Protein 1S05 (pdb70)

Sequence (129 aa):
QQDLVDKTQKLMKDNGRNMMVLGAIAKGEKPYDQAAVDAALKQFDETAKDLPKLFPDSVKGLKPFDSKYSSSPKIWAERAKFDTEIADFAKAVDGAKGKIKDVDTLKAAMQPIGKACGNCHENFRDKEG

Organism: Rhodopseudomonas palustris (strain ATCC BAA-98 / CGA009) (NCBI:txid258594)

Radius of gyration: 15.33 Å; Cα contacts (8 Å, |Δi|>4): 124; chains: 1; bounding box: 41×34×29 Å

Foldseek 3Di:
DVPLLVVLVCLLVVLVVLCVLVVCVLVPHDQHDLVSNLVSLLSLQVSLVPNLPSPDPLDEDPHSDPPPDFWHNCCVVCVVVLNVLSVVLNVLSVVCSVQPDHSVSSVVSCPNNVCSVVVVCVVTGDDDD

InterPro domains:
  IPR002321 Cytochrome c, class II [PF01322] (23-145)
  IPR002321 Cytochrome c, class II [PS51009] (23-146)
  IPR010980 Cytochrome c/b562 [SSF47175] (22-147)
  IPR012127 Cytochrome c prime [PIRSF000027] (10-147)

Nearest PDB structures (foldseek):
  1s05-assembly1_A  TM=1.008E+00  e=6.241E-20  Rhodopseudomonas palustris
  1a7v-assembly2_B  TM=9.277E-01  e=1.301E-07  Rhodopseudomonas palustris
  1mqv-assembly1_A  TM=9.235E-01  e=3.544E-07  Rhodopseudomonas palustris
  1mqv-assembly2_B  TM=9.059E-01  e=1.130E-06  Rhodopseudomonas palustris
  1cgn-assembly1_A  TM=7.832E-01  e=1.170E-04  Achromobacter xylosoxidans

CATH classification: 1.20.120.10

Solvent-accessible surface area: 7766 Å² total; per-residue (Å²): 177,163,111,14,34,88,55,17,76,102,28,78,139,34,22,43,142,20,63,127,23,2,9,26,6,24,179,59,110,80,135,32,73,70,76,37,0,60,62,10,2,87,38,7,25,100,10,2,120,51,12,38,120,23,32,48,90,64,8,25,10,150,138,8,109,73,90,173,60,53,23,28,79,83,2,52,82,50,78,74,71,8,58,99,34,12,38,88,18,3,141,14,0,68,27,2,48,61,130,5,132,68,44,123,17,0,121,62,9,42,111,56,5,25,120,12,46,35,25,18,44,139,30,10,92,97,153,163,117

Structure (mmCIF, N/CA/C/O backbone):
data_1S05
#
_entry.id   1S05
#
loop_
_entity.id
_entity.type
_entity.pdbx_description
1 polymer 'Cytochrome c-556'
2 non-polymer 'HEME C'
#
loop_
_atom_site.group_PDB
_atom_site.id
_atom_site.type_symbol
_atom_site.label_atom_id
_atom_site.label_alt_id
_atom_site.label_comp_id
_atom_site.label_asym_id
_atom_site.label_entity_id
_atom_site.label_seq_id
_atom_site.pdbx_PDB_ins_code
_atom_site.Cartn_x
_atom_site.Cartn_y
_atom_site.Cartn_z
_atom_site.occupancy
_atom_site.B_iso_or_equiv
_atom_site.auth_seq_id
_atom_site.auth_comp_id
_atom_site.auth_asym_id
_atom_site.auth_atom_id
_atom_site.pdbx_PDB_model_num
ATOM 1 N N . GLN A 1 1 ? -20.866 -0.389 -3.282 1.00 0.00 1 GLN A N 1
ATOM 2 C CA . GLN A 1 1 ? -20.939 -1.824 -3.071 1.00 0.00 1 GLN A CA 1
ATOM 3 C C . GLN A 1 1 ? -20.613 -2.568 -4.368 1.00 0.00 1 GLN A C 1
ATOM 4 O O . GLN A 1 1 ? -19.797 -3.488 -4.372 1.00 0.00 1 GLN A O 1
ATOM 16 N N . GLN A 1 2 ? -21.269 -2.141 -5.438 1.00 0.00 2 GLN A N 1
ATOM 17 C CA . GLN A 1 2 ? -21.059 -2.756 -6.738 1.00 0.00 2 GLN A CA 1
ATOM 18 C C . GLN A 1 2 ? -19.565 -2.960 -6.994 1.00 0.00 2 GLN A C 1
ATOM 19 O O . GLN A 1 2 ? -19.115 -4.086 -7.201 1.00 0.00 2 GLN A O 1
ATOM 31 N N . ASP A 1 3 ? -18.836 -1.852 -6.971 1.00 0.00 3 ASP A N 1
ATOM 32 C CA . ASP A 1 3 ? -17.402 -1.896 -7.198 1.00 0.00 3 ASP A CA 1
ATOM 33 C C . ASP A 1 3 ? -16.678 -1.341 -5.969 1.00 0.00 3 ASP A C 1
ATOM 34 O O . ASP A 1 3 ? -16.401 -0.145 -5.895 1.00 0.00 3 ASP A O 1
ATOM 42 N N . LEU A 1 4 ? -16.393 -2.237 -5.036 1.00 0.00 4 LEU A N 1
ATOM 43 C CA . LEU A 1 4 ? -15.708 -1.852 -3.814 1.00 0.00 4 LEU A CA 1
ATOM 44 C C . LEU A 1 4 ? -14.442 -2.697 -3.657 1.00 0.00 4 LEU A C 1
ATOM 45 O O . LEU A 1 4 ? -13.357 -2.161 -3.434 1.00 0.00 4 LEU A O 1
ATOM 60 N N . VAL A 1 5 ? -14.622 -4.004 -3.780 1.00 0.00 5 VAL A N 1
ATOM 61 C CA . VAL A 1 5 ? -13.507 -4.928 -3.655 1.00 0.00 5 VAL A CA 1
ATOM 62 C C . VAL A 1 5 ? -12.364 -4.468 -4.563 1.00 0.00 5 VAL A C 1
ATOM 63 O O . VAL A 1 5 ? -11.193 -4.655 -4.236 1.00 0.00 5 VAL A O 1
ATOM 76 N N . ASP A 1 6 ? -12.744 -3.874 -5.685 1.00 0.00 6 ASP A N 1
ATOM 77 C CA . ASP A 1 6 ? -11.767 -3.386 -6.642 1.00 0.00 6 ASP A CA 1
ATOM 78 C C . ASP A 1 6 ? -11.253 -2.019 -6.187 1.00 0.00 6 ASP A C 1
ATOM 79 O O . ASP A 1 6 ? -10.045 -1.797 -6.116 1.00 0.00 6 ASP A O 1
ATOM 87 N N . LYS A 1 7 ? -12.196 -1.136 -5.891 1.00 0.00 7 LYS A N 1
ATOM 88 C CA . LYS A 1 7 ? -11.854 0.204 -5.444 1.00 0.00 7 LYS A CA 1
ATOM 89 C C . LYS A 1 7 ? -10.738 0.120 -4.403 1.00 0.00 7 LYS A C 1
ATOM 90 O O . LYS A 1 7 ? -9.843 0.964 -4.377 1.00 0.00 7 LYS A O 1
ATOM 105 N N . THR A 1 8 ? -10.825 -0.905 -3.568 1.00 0.00 8 THR A N 1
ATOM 106 C CA . THR A 1 8 ? -9.833 -1.110 -2.527 1.00 0.00 8 THR A CA 1
ATOM 107 C C . THR A 1 8 ? -8.570 -1.743 -3.111 1.00 0.00 8 THR A C 1
ATOM 108 O O . THR A 1 8 ? -7.458 -1.312 -2.809 1.00 0.00 8 THR A O 1
ATOM 119 N N . GLN A 1 9 ? -8.782 -2.757 -3.937 1.00 0.00 9 GLN A N 1
ATOM 120 C CA . GLN A 1 9 ? -7.673 -3.456 -4.566 1.00 0.00 9 GLN A CA 1
ATOM 121 C C . GLN A 1 9 ? -6.760 -2.461 -5.286 1.00 0.00 9 GLN A C 1
ATOM 122 O O . GLN A 1 9 ? -5.541 -2.507 -5.128 1.00 0.00 9 GLN A O 1
ATOM 134 N N . LYS A 1 10 ? -7.384 -1.586 -6.060 1.00 0.00 10 LYS A N 1
ATOM 135 C CA . LYS A 1 10 ? -6.643 -0.581 -6.804 1.00 0.00 10 LYS A CA 1
ATOM 136 C C . LYS A 1 10 ? -5.960 0.373 -5.822 1.00 0.00 10 LYS A C 1
ATOM 137 O O . LYS A 1 10 ? -4.816 0.770 -6.032 1.00 0.00 10 LYS A O 1
ATOM 152 N N . LEU A 1 11 ? -6.692 0.713 -4.772 1.00 0.00 11 LEU A N 1
ATOM 153 C CA . LEU A 1 11 ? -6.172 1.614 -3.757 1.00 0.00 11 LEU A CA 1
ATOM 154 C C . LEU A 1 11 ? -4.889 1.024 -3.167 1.00 0.00 11 LEU A C 1
ATOM 155 O O . LEU A 1 11 ? -3.878 1.717 -3.054 1.00 0.00 11 LEU A O 1
ATOM 170 N N . MET A 1 12 ? -4.971 -0.247 -2.807 1.00 0.00 12 MET A N 1
ATOM 171 C CA . MET A 1 12 ? -3.830 -0.939 -2.233 1.00 0.00 12 MET A CA 1
ATOM 172 C C . MET A 1 12 ? -2.803 -1.292 -3.311 1.00 0.00 12 MET A C 1
ATOM 173 O O . MET A 1 12 ? -1.603 -1.318 -3.045 1.00 0.00 12 MET A O 1
ATOM 185 N N . LYS A 1 13 ? -3.313 -1.557 -4.504 1.00 0.00 13 LYS A N 1
ATOM 186 C CA . LYS A 1 13 ? -2.456 -1.908 -5.624 1.00 0.00 13 LYS A CA 1
ATOM 187 C C . LYS A 1 13 ? -1.678 -0.670 -6.072 1.00 0.00 13 LYS A C 1
ATOM 188 O O . LYS A 1 13 ? -0.593 -0.787 -6.643 1.00 0.00 13 LYS A O 1
ATOM 203 N N . ASP A 1 14 ? -2.260 0.488 -5.798 1.00 0.00 14 ASP A N 1
ATOM 204 C CA . ASP A 1 14 ? -1.634 1.747 -6.167 1.00 0.00 14 ASP A CA 1
ATOM 205 C C . ASP A 1 14 ? -0.353 1.932 -5.352 1.00 0.00 14 ASP A C 1
ATOM 206 O O . ASP A 1 14 ? 0.597 2.559 -5.818 1.00 0.00 14 ASP A O 1
ATOM 214 N N . ASN A 1 15 ? -0.367 1.373 -4.151 1.00 0.00 15 ASN A N 1
ATOM 215 C CA . ASN A 1 15 ? 0.783 1.468 -3.268 1.00 0.00 15 ASN A CA 1
ATOM 216 C C . ASN A 1 15 ? 2.046 1.074 -4.038 1.00 0.00 15 ASN A C 1
ATOM 217 O O . ASN A 1 15 ? 3.093 1.701 -3.883 1.00 0.00 15 ASN A O 1
ATOM 227 N N . GLY A 1 16 ? 1.905 0.037 -4.850 1.00 0.00 16 GLY A N 1
ATOM 228 C CA . GLY A 1 16 ? 3.021 -0.448 -5.644 1.00 0.00 16 GLY A CA 1
ATOM 229 C C . GLY A 1 16 ? 3.193 0.385 -6.915 1.00 0.00 16 GLY A C 1
ATOM 230 O O . GLY A 1 16 ? 4.309 0.551 -7.407 1.00 0.00 16 GLY A O 1
ATOM 234 N N . ARG A 1 17 ? 2.072 0.888 -7.412 1.00 0.00 17 ARG A N 1
ATOM 235 C CA . ARG A 1 17 ? 2.085 1.700 -8.617 1.00 0.00 17 ARG A CA 1
ATOM 236 C C . ARG A 1 17 ? 2.849 3.002 -8.370 1.00 0.00 17 ARG A C 1
ATOM 237 O O . ARG A 1 17 ? 3.549 3.492 -9.256 1.00 0.00 17 ARG A O 1
ATOM 255 N N . ASN A 1 18 ? 2.690 3.526 -7.165 1.00 0.00 18 ASN A N 1
ATOM 256 C CA . ASN A 1 18 ? 3.357 4.761 -6.791 1.00 0.00 18 ASN A CA 1
ATOM 257 C C . ASN A 1 18 ? 4.802 4.455 -6.389 1.00 0.00 18 ASN A C 1
ATOM 258 O O . ASN A 1 18 ? 5.698 5.267 -6.614 1.00 0.00 18 ASN A O 1
ATOM 268 N N . MET A 1 19 ? 4.981 3.284 -5.798 1.00 0.00 19 MET A N 1
ATOM 269 C CA . MET A 1 19 ? 6.301 2.860 -5.361 1.00 0.00 19 MET A CA 1
ATOM 270 C C . MET A 1 19 ? 7.174 2.467 -6.554 1.00 0.00 19 MET A C 1
ATOM 271 O O . MET A 1 19 ? 8.378 2.267 -6.409 1.00 0.00 19 MET A O 1
ATOM 283 N N . MET A 1 20 ? 6.531 2.368 -7.710 1.00 0.00 20 MET A N 1
ATOM 284 C CA . MET A 1 20 ? 7.234 2.003 -8.928 1.00 0.00 20 MET A CA 1
ATOM 285 C C . MET A 1 20 ? 8.608 2.671 -8.990 1.00 0.00 20 MET A C 1
ATOM 286 O O . MET A 1 20 ? 9.633 1.991 -9.022 1.00 0.00 20 MET A O 1
ATOM 298 N N . VAL A 1 21 ? 8.587 3.996 -9.005 1.00 0.00 21 VAL A N 1
ATOM 299 C CA . VAL A 1 21 ? 9.819 4.764 -9.062 1.00 0.00 21 VAL A CA 1
ATOM 300 C C . VAL A 1 21 ? 10.646 4.488 -7.805 1.00 0.00 21 VAL A C 1
ATOM 301 O O . VAL A 1 21 ? 11.843 4.217 -7.892 1.00 0.00 21 VAL A O 1
ATOM 314 N N . LEU A 1 22 ? 9.975 4.566 -6.664 1.00 0.00 22 LEU A N 1
ATOM 315 C CA . LEU A 1 22 ? 10.633 4.327 -5.391 1.00 0.00 22 LEU A CA 1
ATOM 316 C C . LEU A 1 22 ? 11.365 2.984 -5.443 1.00 0.00 22 LEU A C 1
ATOM 317 O O . LEU A 1 22 ? 12.356 2.785 -4.743 1.00 0.00 22 LEU A O 1
ATOM 332 N N . GLY A 1 23 ? 10.847 2.097 -6.280 1.00 0.00 23 GLY A N 1
ATOM 333 C CA . GLY A 1 23 ? 11.438 0.779 -6.433 1.00 0.00 23 GLY A CA 1
ATOM 334 C C . GLY A 1 23 ? 12.696 0.839 -7.303 1.00 0.00 23 GLY A C 1
ATOM 335 O O . GLY A 1 23 ? 13.785 0.485 -6.853 1.00 0.00 23 GLY A O 1
ATOM 339 N N . ALA A 1 24 ? 12.505 1.291 -8.534 1.00 0.00 24 ALA A N 1
ATOM 340 C CA . ALA A 1 24 ? 13.609 1.403 -9.470 1.00 0.00 24 ALA A CA 1
ATOM 341 C C . ALA A 1 24 ? 14.839 1.948 -8.739 1.00 0.00 24 ALA A C 1
ATOM 342 O O . ALA A 1 24 ? 15.904 1.334 -8.768 1.00 0.00 24 ALA A O 1
ATOM 349 N N . ILE A 1 25 ? 14.650 3.093 -8.102 1.00 0.00 25 ILE A N 1
ATOM 350 C CA . ILE A 1 25 ? 15.729 3.727 -7.365 1.00 0.00 25 ILE A CA 1
ATOM 351 C C . ILE A 1 25 ? 16.227 2.773 -6.276 1.00 0.00 25 ILE A C 1
ATOM 352 O O . ILE A 1 25 ? 17.431 2.582 -6.117 1.00 0.00 25 ILE A O 1
ATOM 367 N N . ALA A 1 26 ? 15.273 2.202 -5.554 1.00 0.00 26 ALA A N 1
ATOM 368 C CA . ALA A 1 26 ? 15.599 1.273 -4.486 1.00 0.00 26 ALA A CA 1
ATOM 369 C C . ALA A 1 26 ? 16.497 0.163 -5.036 1.00 0.00 26 ALA A C 1
ATOM 370 O O . ALA A 1 26 ? 17.502 -0.190 -4.423 1.00 0.00 26 ALA A O 1
ATOM 377 N N . LYS A 1 27 ? 16.099 -0.358 -6.189 1.00 0.00 27 LYS A N 1
ATOM 378 C CA . LYS A 1 27 ? 16.855 -1.421 -6.830 1.00 0.00 27 LYS A CA 1
ATOM 379 C C . LYS A 1 27 ? 18.177 -0.857 -7.355 1.00 0.00 27 LYS A C 1
ATOM 380 O O . LYS A 1 27 ? 19.235 -1.448 -7.148 1.00 0.00 27 LYS A O 1
ATOM 395 N N . GLY A 1 28 ? 18.072 0.281 -8.025 1.00 0.00 28 GLY A N 1
ATOM 396 C CA . GLY A 1 28 ? 19.245 0.932 -8.582 1.00 0.00 28 GLY A CA 1
ATOM 397 C C . GLY A 1 28 ? 18.997 1.369 -10.027 1.00 0.00 28 GLY A C 1
ATOM 398 O O . GLY A 1 28 ? 19.835 1.146 -10.900 1.00 0.00 28 GLY A O 1
ATOM 402 N N . GLU A 1 29 ? 17.840 1.981 -10.236 1.00 0.00 29 GLU A N 1
ATOM 403 C CA . GLU A 1 29 ? 17.471 2.450 -11.561 1.00 0.00 29 GLU A CA 1
ATOM 404 C C . GLU A 1 29 ? 17.263 3.966 -11.548 1.00 0.00 29 GLU A C 1
ATOM 405 O O . GLU A 1 29 ? 16.808 4.525 -10.552 1.00 0.00 29 GLU A O 1
ATOM 415 N N . LYS A 1 30 ? 17.607 4.587 -12.667 1.00 0.00 30 LYS A N 1
ATOM 416 C CA . LYS A 1 30 ? 17.465 6.027 -12.797 1.00 0.00 30 LYS A CA 1
ATOM 417 C C . LYS A 1 30 ? 18.232 6.716 -11.666 1.00 0.00 30 LYS A C 1
ATOM 418 O O . LYS A 1 30 ? 18.297 6.200 -10.552 1.00 0.00 30 LYS A O 1
ATOM 433 N N . PRO A 1 31 ? 18.809 7.901 -12.002 1.00 0.00 31 PRO A N 1
ATOM 434 C CA . PRO A 1 31 ? 19.570 8.665 -11.028 1.00 0.00 31 PRO A CA 1
ATOM 435 C C . PRO A 1 31 ? 18.641 9.361 -10.031 1.00 0.00 31 PRO A C 1
ATOM 436 O O . PRO A 1 31 ? 18.773 10.559 -9.786 1.00 0.00 31 PRO A O 1
ATOM 444 N N . TYR A 1 32 ? 17.723 8.580 -9.482 1.00 0.00 32 TYR A N 1
ATOM 445 C CA . TYR A 1 32 ? 16.772 9.105 -8.517 1.00 0.00 32 TYR A CA 1
ATOM 446 C C . TYR A 1 32 ? 16.019 10.308 -9.088 1.00 0.00 32 TYR A C 1
ATOM 447 O O . TYR A 1 32 ? 16.447 10.898 -10.079 1.00 0.00 32 TYR A O 1
ATOM 464 N N . ASP A 1 33 ? 14.913 10.636 -8.438 1.00 0.00 33 ASP A N 1
ATOM 465 C CA . ASP A 1 33 ? 14.096 11.759 -8.869 1.00 0.00 33 ASP A CA 1
ATOM 466 C C . ASP A 1 33 ? 13.784 12.649 -7.665 1.00 0.00 33 ASP A C 1
ATOM 467 O O . ASP A 1 33 ? 14.132 13.829 -7.654 1.00 0.00 33 ASP A O 1
ATOM 475 N N . GLN A 1 34 ? 13.133 12.050 -6.679 1.00 0.00 34 GLN A N 1
ATOM 476 C CA . GLN A 1 34 ? 12.770 12.774 -5.473 1.00 0.00 34 GLN A CA 1
ATOM 477 C C . GLN A 1 34 ? 11.390 13.416 -5.632 1.00 0.00 34 GLN A C 1
ATOM 478 O O . GLN A 1 34 ? 10.510 13.217 -4.797 1.00 0.00 34 GLN A O 1
ATOM 490 N N . ALA A 1 35 ? 11.246 14.171 -6.712 1.00 0.00 35 ALA A N 1
ATOM 491 C CA . ALA A 1 35 ? 9.987 14.842 -6.991 1.00 0.00 35 ALA A CA 1
ATOM 492 C C . ALA A 1 35 ? 8.947 13.806 -7.421 1.00 0.00 35 ALA A C 1
ATOM 493 O O . ALA A 1 35 ? 7.751 13.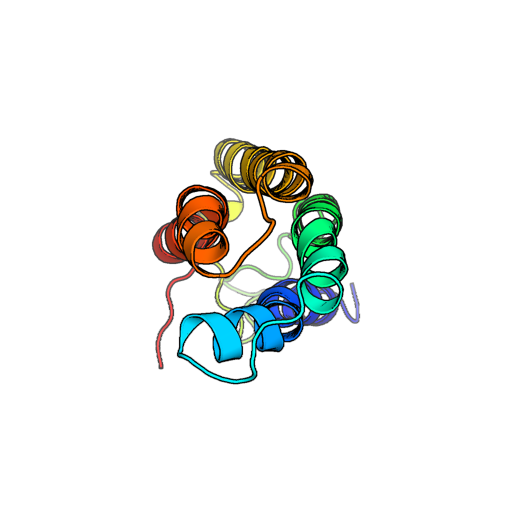996 -7.205 1.00 0.00 35 ALA A O 1
ATOM 500 N N . ALA A 1 36 ? 9.440 12.734 -8.023 1.00 0.00 36 ALA A N 1
ATOM 501 C CA . ALA A 1 36 ? 8.567 11.667 -8.486 1.00 0.00 36 ALA A CA 1
ATOM 502 C C . ALA A 1 36 ? 8.067 10.866 -7.283 1.00 0.00 36 ALA A C 1
ATOM 503 O O . ALA A 1 36 ? 6.939 10.374 -7.286 1.00 0.00 36 ALA A O 1
ATOM 510 N N . VAL A 1 37 ? 8.931 10.758 -6.284 1.00 0.00 37 VAL A N 1
ATOM 511 C CA . VAL A 1 37 ? 8.591 10.024 -5.078 1.00 0.00 37 VAL A CA 1
ATOM 512 C C . VAL A 1 37 ? 7.732 10.908 -4.172 1.00 0.00 37 VAL A C 1
ATOM 513 O O . VAL A 1 37 ? 6.794 10.428 -3.537 1.00 0.00 37 VAL A O 1
ATOM 526 N N . ASP A 1 38 ? 8.083 12.186 -4.140 1.00 0.00 38 ASP A N 1
ATOM 527 C CA . ASP A 1 38 ? 7.356 13.142 -3.323 1.00 0.00 38 ASP A CA 1
ATOM 528 C C . ASP A 1 38 ? 5.859 12.833 -3.395 1.00 0.00 38 ASP A C 1
ATOM 529 O O . ASP A 1 38 ? 5.215 12.625 -2.368 1.00 0.00 38 ASP A O 1
ATOM 537 N N . ALA A 1 39 ? 5.349 12.814 -4.618 1.00 0.00 39 ALA A N 1
ATOM 538 C CA . ALA A 1 39 ? 3.941 12.535 -4.837 1.00 0.00 39 ALA A CA 1
ATOM 539 C C . ALA A 1 39 ? 3.618 11.132 -4.324 1.00 0.00 39 ALA A C 1
ATOM 540 O O . ALA A 1 39 ? 2.788 10.969 -3.430 1.00 0.00 39 ALA A O 1
ATOM 547 N N . ALA A 1 40 ? 4.290 10.152 -4.910 1.00 0.00 40 ALA A N 1
ATOM 548 C CA . ALA A 1 40 ? 4.084 8.766 -4.523 1.00 0.00 40 ALA A CA 1
ATOM 549 C C . ALA A 1 40 ? 4.217 8.641 -3.004 1.00 0.00 40 ALA A C 1
ATO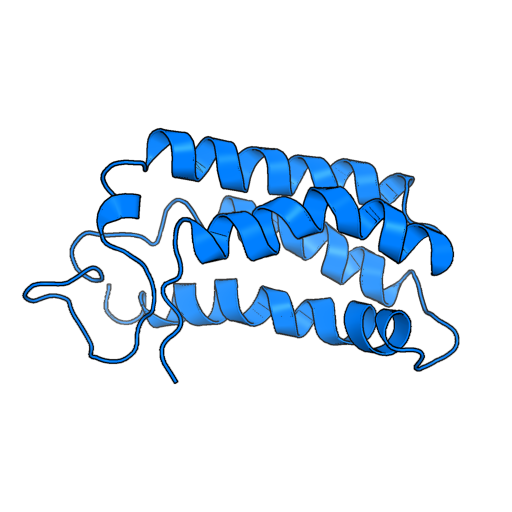M 550 O O . ALA A 1 40 ? 3.742 7.672 -2.414 1.00 0.00 40 ALA A O 1
ATOM 557 N N . LEU A 1 41 ? 4.866 9.634 -2.414 1.00 0.00 41 LEU A N 1
ATOM 558 C CA . LEU A 1 41 ? 5.067 9.648 -0.975 1.00 0.00 41 LEU A CA 1
ATOM 559 C C . LEU A 1 41 ? 3.756 10.028 -0.285 1.00 0.00 41 LEU A C 1
ATOM 560 O O . LEU A 1 41 ? 3.193 9.234 0.468 1.00 0.00 41 LEU A O 1
ATOM 575 N N . LYS A 1 42 ? 3.307 11.242 -0.565 1.00 0.00 42 LYS A N 1
ATOM 576 C CA . LYS A 1 42 ? 2.072 11.739 0.020 1.00 0.00 42 LYS A CA 1
ATOM 577 C C . LYS A 1 42 ? 0.919 10.813 -0.374 1.00 0.00 42 LYS A C 1
ATOM 578 O O . LYS A 1 42 ? -0.155 10.866 0.222 1.00 0.00 42 LYS A O 1
ATOM 593 N N . GLN A 1 43 ? 1.181 9.987 -1.377 1.00 0.00 43 GLN A N 1
ATOM 594 C CA . GLN A 1 43 ? 0.179 9.052 -1.858 1.00 0.00 43 GLN A CA 1
ATOM 595 C C . GLN A 1 43 ? -0.048 7.942 -0.829 1.00 0.00 43 GLN A C 1
ATOM 596 O O . GLN A 1 43 ? -1.127 7.352 -0.775 1.00 0.00 43 GLN A O 1
ATOM 608 N N . PHE A 1 44 ? 0.984 7.692 -0.038 1.00 0.00 44 PHE A N 1
ATOM 609 C CA . PHE A 1 44 ? 0.910 6.664 0.986 1.00 0.00 44 PHE A CA 1
ATOM 610 C C . PHE A 1 44 ? -0.035 7.080 2.114 1.00 0.00 44 PHE A C 1
ATOM 611 O O . PHE A 1 44 ? -0.694 6.236 2.720 1.00 0.00 44 PHE A O 1
ATOM 627 N N . ASP A 1 45 ? -0.073 8.381 2.362 1.00 0.00 45 ASP A N 1
ATOM 628 C CA . ASP A 1 45 ? -0.928 8.920 3.406 1.00 0.00 45 ASP A CA 1
ATOM 629 C C . ASP A 1 45 ? -2.385 8.876 2.940 1.00 0.00 45 ASP A C 1
ATOM 630 O O . ASP A 1 45 ? -3.209 8.182 3.532 1.00 0.00 45 ASP A O 1
ATOM 638 N N . GLU A 1 46 ? -2.658 9.626 1.882 1.00 0.00 46 GLU A N 1
ATOM 639 C CA . GLU A 1 46 ? -4.000 9.682 1.330 1.00 0.00 46 GLU A CA 1
ATOM 640 C C . GLU A 1 46 ? -4.598 8.276 1.248 1.00 0.00 46 GLU A C 1
ATOM 641 O O . GLU A 1 46 ? -5.673 8.023 1.792 1.00 0.00 46 GLU A O 1
ATOM 651 N N . THR A 1 47 ? -3.878 7.399 0.564 1.00 0.00 47 THR A N 1
ATOM 652 C CA . THR A 1 47 ? -4.325 6.027 0.405 1.00 0.00 47 TH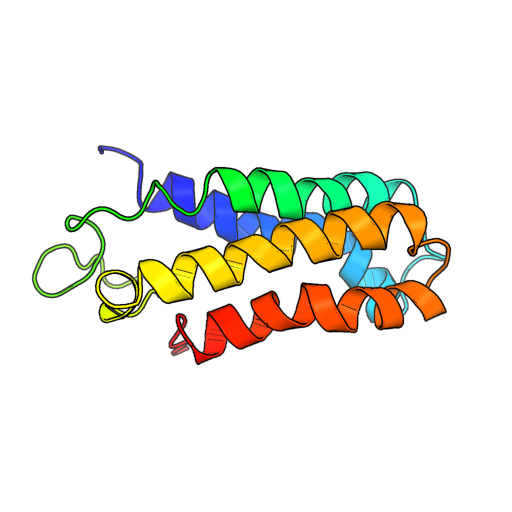R A CA 1
ATOM 653 C C . THR A 1 47 ? -4.540 5.372 1.771 1.00 0.00 47 THR A C 1
ATOM 654 O O . THR A 1 47 ? -5.316 4.427 1.896 1.00 0.00 47 THR A O 1
ATOM 665 N N . ALA A 1 48 ? -3.837 5.903 2.762 1.00 0.00 48 ALA A N 1
ATOM 666 C CA . ALA A 1 48 ? -3.941 5.383 4.116 1.00 0.00 48 ALA A CA 1
ATOM 667 C C . ALA A 1 48 ? -4.957 6.215 4.900 1.00 0.00 48 ALA A C 1
ATOM 668 O O . ALA A 1 48 ? -4.936 6.228 6.130 1.00 0.00 48 ALA A O 1
ATOM 675 N N . LYS A 1 49 ? -5.823 6.888 4.157 1.00 0.00 49 LYS A N 1
ATOM 676 C CA . LYS A 1 49 ? -6.846 7.720 4.767 1.00 0.00 49 LYS A CA 1
ATOM 677 C C . LYS A 1 49 ? -8.207 7.376 4.160 1.00 0.00 49 LYS A C 1
ATOM 678 O O . LYS A 1 49 ? -9.223 7.955 4.539 1.00 0.00 49 LYS A O 1
ATOM 693 N N . ASP A 1 50 ? -8.183 6.436 3.227 1.00 0.00 50 ASP A N 1
ATOM 694 C CA . ASP A 1 50 ? -9.403 6.008 2.563 1.00 0.00 50 ASP A CA 1
ATOM 695 C C . ASP A 1 50 ? -9.436 4.480 2.504 1.00 0.00 50 ASP A C 1
ATOM 696 O O . ASP A 1 50 ? -10.368 3.897 1.950 1.00 0.00 50 ASP A O 1
ATOM 704 N N . LEU A 1 51 ? -8.409 3.874 3.080 1.00 0.00 51 LEU A N 1
ATOM 705 C CA . LEU A 1 51 ? -8.310 2.424 3.099 1.00 0.00 51 LEU A CA 1
ATOM 706 C C . LEU A 1 51 ? -9.178 1.873 4.232 1.00 0.00 51 LEU A C 1
ATOM 707 O O . LEU A 1 51 ? -9.947 0.935 4.030 1.00 0.00 51 LEU A O 1
ATOM 722 N N . PRO A 1 52 ? -9.019 2.494 5.432 1.00 0.00 52 PRO A N 1
ATOM 723 C CA . PRO A 1 52 ? -9.780 2.076 6.5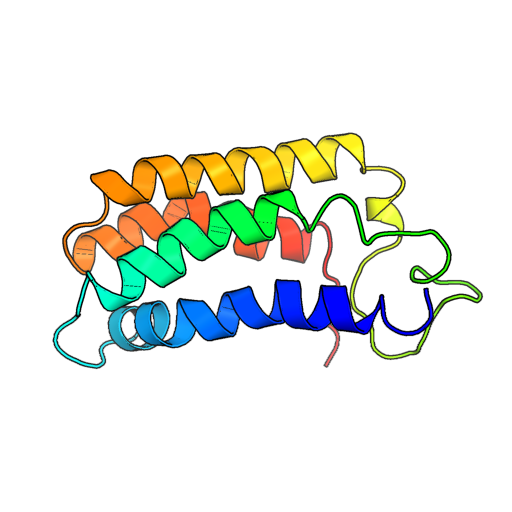98 1.00 0.00 52 PRO A CA 1
ATOM 724 C C . PRO A 1 52 ? -11.232 2.549 6.504 1.00 0.00 52 PRO A C 1
ATOM 725 O O . PRO A 1 52 ? -11.676 3.361 7.313 1.00 0.00 52 PRO A O 1
ATOM 733 N N . LYS A 1 53 ? -11.930 2.020 5.510 1.00 0.00 53 LYS A N 1
ATOM 734 C CA . LYS A 1 53 ? -13.322 2.377 5.301 1.00 0.00 53 LYS A CA 1
ATOM 735 C C . LYS A 1 53 ? -13.954 1.395 4.313 1.00 0.00 53 LYS A C 1
ATOM 736 O O . LYS A 1 53 ? -15.095 0.971 4.497 1.00 0.00 53 LYS A O 1
ATOM 751 N N . LEU A 1 54 ? -13.185 1.060 3.288 1.00 0.00 54 LEU A N 1
ATOM 752 C CA . LEU A 1 54 ? -13.656 0.134 2.271 1.00 0.00 54 LEU A CA 1
ATOM 753 C C . LEU A 1 54 ? -13.330 -1.298 2.701 1.00 0.00 54 LEU A C 1
ATOM 754 O O . LEU A 1 54 ? -12.610 -2.010 2.003 1.00 0.00 54 LEU A O 1
ATOM 769 N N . PHE A 1 55 ? -13.875 -1.676 3.847 1.00 0.00 55 PHE A N 1
ATOM 770 C CA . PHE A 1 55 ? -13.652 -3.011 4.377 1.00 0.00 55 PHE A CA 1
ATOM 771 C C . PHE A 1 55 ? -14.922 -3.562 5.028 1.00 0.00 55 PHE A C 1
ATOM 772 O O . PHE A 1 55 ? -14.935 -3.855 6.223 1.00 0.00 55 PHE A O 1
ATOM 788 N N . PRO A 1 56 ? -15.987 -3.690 4.192 1.00 0.00 56 PRO A N 1
ATOM 789 C CA . PRO A 1 56 ? -17.259 -4.202 4.673 1.00 0.00 56 PRO A CA 1
ATOM 790 C C . PRO A 1 56 ? -17.197 -5.715 4.882 1.00 0.00 56 PRO A C 1
ATOM 791 O O . PRO A 1 56 ? -16.192 -6.350 4.566 1.00 0.00 56 PRO A O 1
ATOM 799 N N . ASP A 1 57 ? -18.286 -6.252 5.415 1.00 0.00 57 ASP A N 1
ATOM 800 C CA . ASP A 1 57 ? -18.368 -7.680 5.670 1.00 0.00 57 ASP A CA 1
ATOM 801 C C . ASP A 1 57 ? -18.841 -8.394 4.402 1.00 0.00 57 ASP A C 1
ATOM 802 O O . ASP A 1 57 ? -19.153 -9.583 4.435 1.00 0.00 57 ASP A O 1
ATOM 810 N N . SER A 1 58 ? -18.881 -7.638 3.315 1.00 0.00 58 SER A N 1
ATOM 811 C CA . SER A 1 58 ? -19.312 -8.183 2.039 1.00 0.00 58 SER A CA 1
ATOM 812 C C . SER A 1 58 ? -18.094 -8.570 1.198 1.00 0.00 58 SER A C 1
ATOM 813 O O . SER A 1 58 ? -18.238 -9.072 0.085 1.00 0.00 58 SER A O 1
ATOM 820 N N . VAL A 1 59 ? -16.921 -8.320 1.762 1.00 0.00 59 VAL A N 1
ATOM 821 C CA . VAL A 1 59 ? -15.679 -8.635 1.078 1.00 0.00 59 VAL A CA 1
ATOM 822 C C . VAL A 1 59 ? -14.667 -9.177 2.090 1.00 0.00 59 VAL A C 1
ATOM 823 O O . VAL A 1 59 ? -13.572 -8.635 2.228 1.00 0.00 59 VAL A O 1
ATOM 836 N N . LYS A 1 60 ? -15.071 -10.240 2.771 1.00 0.00 60 LYS A N 1
ATOM 837 C CA . LYS A 1 60 ? -14.213 -10.861 3.766 1.00 0.00 60 LYS A CA 1
ATOM 838 C C . LYS A 1 60 ? -13.991 -12.329 3.396 1.00 0.00 60 LYS A C 1
ATOM 839 O O . LYS A 1 60 ? -12.991 -12.669 2.766 1.00 0.00 60 LYS A O 1
ATOM 854 N N . GLY A 1 61 ? -14.939 -13.159 3.804 1.00 0.00 61 GLY A N 1
ATOM 855 C CA . GLY A 1 61 ? -14.859 -14.583 3.524 1.00 0.00 61 GLY A CA 1
ATOM 856 C C . GLY A 1 61 ? -15.989 -15.343 4.221 1.00 0.00 61 GLY A C 1
ATOM 857 O O . GLY A 1 61 ? -16.579 -14.845 5.179 1.00 0.00 61 GLY A O 1
ATOM 861 N N . LEU A 1 62 ? -16.257 -16.536 3.712 1.00 0.00 62 LEU A N 1
ATOM 862 C CA . LEU A 1 62 ? -17.307 -17.370 4.273 1.00 0.00 62 LEU A CA 1
ATOM 863 C C . LEU A 1 62 ? -18.611 -17.122 3.513 1.00 0.00 62 LEU A C 1
ATOM 864 O O . LEU A 1 62 ? -19.673 -17.583 3.928 1.00 0.00 62 LEU A O 1
ATOM 879 N N . LYS A 1 63 ? -18.488 -16.394 2.413 1.00 0.00 63 LYS A N 1
ATOM 880 C CA . LYS A 1 63 ? -19.644 -16.079 1.591 1.00 0.00 63 LYS A CA 1
ATOM 881 C C . LYS A 1 63 ? -19.309 -14.898 0.678 1.00 0.00 63 LYS A C 1
ATOM 882 O O . LYS A 1 63 ? -19.516 -14.966 -0.533 1.00 0.00 63 LYS A O 1
ATOM 897 N N . PRO A 1 64 ? -18.783 -13.815 1.310 1.00 0.00 64 PRO A N 1
ATOM 898 C CA . PRO A 1 64 ? -18.417 -12.620 0.568 1.00 0.00 64 PRO A CA 1
ATOM 899 C C . PRO A 1 64 ? -17.120 -12.836 -0.214 1.00 0.00 64 PRO A C 1
ATOM 900 O O . PRO A 1 64 ? -16.699 -11.969 -0.977 1.00 0.00 64 PRO A O 1
ATOM 908 N N . PHE A 1 65 ? -16.523 -13.999 0.003 1.00 0.00 65 PHE A N 1
ATOM 909 C CA . PHE A 1 65 ? -15.282 -14.340 -0.672 1.00 0.00 65 PHE A CA 1
ATOM 910 C C . PHE A 1 65 ? -15.447 -14.272 -2.191 1.00 0.00 65 PHE A C 1
ATOM 911 O O . PHE A 1 65 ? -16.511 -14.593 -2.718 1.00 0.00 65 PHE A O 1
ATOM 927 N N . ASP A 1 66 ? -14.378 -13.853 -2.853 1.00 0.00 66 ASP A N 1
ATOM 928 C CA . ASP A 1 66 ? -14.392 -13.740 -4.301 1.00 0.00 66 ASP A CA 1
ATOM 929 C C . ASP A 1 66 ? -13.254 -14.579 -4.885 1.00 0.00 66 ASP A C 1
ATOM 930 O O . ASP A 1 66 ? -12.940 -14.467 -6.070 1.00 0.00 66 ASP A O 1
ATOM 938 N N . SER A 1 67 ? -12.666 -15.400 -4.027 1.00 0.00 67 SER A N 1
ATOM 939 C CA . SER A 1 67 ? -11.570 -16.258 -4.443 1.00 0.00 67 SER A CA 1
ATOM 940 C C . SER A 1 67 ? -10.555 -15.452 -5.257 1.00 0.00 67 SER A C 1
ATOM 941 O O . SER A 1 67 ? -10.232 -15.814 -6.387 1.00 0.00 67 SER A O 1
ATOM 948 N N . LYS A 1 68 ? -10.079 -14.375 -4.648 1.00 0.00 68 LYS A N 1
ATOM 949 C CA . LYS A 1 68 ? -9.108 -13.515 -5.302 1.00 0.00 68 LYS A CA 1
ATOM 950 C C . LYS A 1 68 ? -8.477 -12.584 -4.264 1.00 0.00 68 LYS A C 1
ATOM 951 O O . LYS A 1 68 ? -7.254 -12.505 -4.158 1.00 0.00 68 LYS A O 1
ATOM 966 N N . TYR A 1 69 ? -9.342 -11.903 -3.526 1.00 0.00 69 TYR A N 1
ATOM 967 C CA . TYR A 1 69 ? -8.885 -10.980 -2.501 1.00 0.00 69 TYR A CA 1
ATOM 968 C C . TYR A 1 69 ? -7.838 -11.638 -1.598 1.00 0.00 69 TYR A C 1
ATOM 969 O O . TYR A 1 69 ? -7.670 -12.855 -1.621 1.00 0.00 69 TYR A O 1
ATOM 986 N N . SER A 1 70 ? -7.162 -10.801 -0.824 1.00 0.00 70 SER A N 1
ATOM 987 C CA . SER A 1 70 ? -6.136 -11.286 0.084 1.00 0.00 70 SER A CA 1
ATOM 988 C C . SER A 1 70 ? -6.115 -10.431 1.352 1.00 0.00 70 SER A C 1
ATOM 989 O O . SER A 1 70 ? -5.167 -9.680 1.584 1.00 0.00 70 SER A O 1
ATOM 996 N N . SER A 1 71 ? -7.169 -10.572 2.142 1.00 0.00 71 SER A N 1
ATOM 997 C CA . SER A 1 71 ? -7.283 -9.822 3.381 1.00 0.00 71 SER A CA 1
ATOM 998 C C . SER A 1 71 ? -7.921 -10.693 4.464 1.00 0.00 71 SER A C 1
ATOM 999 O O . SER A 1 71 ? -9.125 -10.949 4.431 1.00 0.00 71 SER A O 1
ATOM 1006 N N . SER A 1 72 ? -7.087 -11.126 5.397 1.00 0.00 72 SER A N 1
ATOM 1007 C CA . SER A 1 72 ? -7.555 -11.964 6.489 1.00 0.00 72 SER A CA 1
ATOM 1008 C C . SER A 1 72 ? -8.773 -11.322 7.157 1.00 0.00 72 SER A C 1
ATOM 1009 O O . SER A 1 72 ? -8.894 -10.098 7.189 1.00 0.00 72 SER A O 1
ATOM 1016 N N . PRO A 1 73 ? -9.666 -12.200 7.687 1.00 0.00 73 PRO A N 1
ATOM 1017 C CA . PRO A 1 73 ? -10.870 -11.731 8.353 1.00 0.00 73 PRO A CA 1
ATOM 1018 C C . PRO A 1 73 ? -10.547 -11.169 9.738 1.00 0.00 73 PRO A C 1
ATOM 1019 O O . PRO A 1 73 ? -11.443 -10.732 10.459 1.00 0.00 73 PRO A O 1
ATOM 1027 N N . LYS A 1 74 ? -9.265 -11.198 10.069 1.00 0.00 74 LYS A N 1
ATOM 1028 C CA . LYS A 1 74 ? -8.812 -10.697 11.356 1.00 0.00 74 LYS A CA 1
ATOM 1029 C C . LYS A 1 74 ? -8.697 -9.172 11.293 1.00 0.00 74 LYS A C 1
ATOM 1030 O O . LYS A 1 74 ? -8.355 -8.530 12.285 1.00 0.00 74 LYS A O 1
ATOM 1045 N N . ILE A 1 75 ? -8.990 -8.636 10.116 1.00 0.00 75 ILE A N 1
ATOM 1046 C CA . ILE A 1 75 ? -8.924 -7.200 9.911 1.00 0.00 75 ILE A CA 1
ATOM 1047 C C . ILE A 1 75 ? -10.185 -6.549 10.482 1.00 0.00 75 ILE A C 1
ATOM 1048 O O . ILE A 1 75 ? -10.187 -5.359 10.795 1.00 0.00 75 ILE A O 1
ATOM 1063 N N . TRP A 1 76 ? -11.229 -7.357 10.598 1.00 0.00 76 TRP A N 1
ATOM 1064 C CA . TRP A 1 76 ? -12.494 -6.875 11.125 1.00 0.00 76 TRP A CA 1
ATOM 1065 C C . TRP A 1 76 ? -12.412 -6.906 12.653 1.00 0.00 76 TRP A C 1
ATOM 1066 O O . TRP A 1 76 ? -13.068 -6.115 13.329 1.00 0.00 76 TRP A O 1
ATOM 1086 N N . ALA A 1 77 ? -11.604 -7.829 13.151 1.00 0.00 77 ALA A N 1
ATOM 1087 C CA . ALA A 1 77 ? -11.428 -7.974 14.587 1.00 0.00 77 ALA A CA 1
ATOM 1088 C C . ALA A 1 77 ? -10.370 -6.980 15.070 1.00 0.00 77 ALA A C 1
ATOM 1089 O O . ALA A 1 77 ? -10.591 -6.253 16.037 1.00 0.00 77 ALA A O 1
ATOM 1096 N N . GLU A 1 78 ? -9.242 -6.981 14.374 1.00 0.00 78 GLU A N 1
ATOM 1097 C CA . GLU A 1 78 ? -8.149 -6.088 14.720 1.00 0.00 78 GLU A CA 1
ATOM 1098 C C . GLU A 1 78 ? -8.396 -4.696 14.137 1.00 0.00 78 GLU A C 1
ATOM 1099 O O . GLU A 1 78 ? -7.488 -3.866 14.097 1.00 0.00 78 GLU A O 1
ATOM 1109 N N . ARG A 1 79 ? -9.628 -4.483 13.700 1.00 0.00 79 ARG A N 1
ATOM 1110 C CA . ARG A 1 79 ? -10.006 -3.205 13.120 1.00 0.00 79 ARG A CA 1
ATOM 1111 C C . ARG A 1 79 ? -9.297 -2.061 13.850 1.00 0.00 79 ARG A C 1
ATOM 1112 O O . ARG A 1 79 ? -8.860 -1.097 13.223 1.00 0.00 79 AR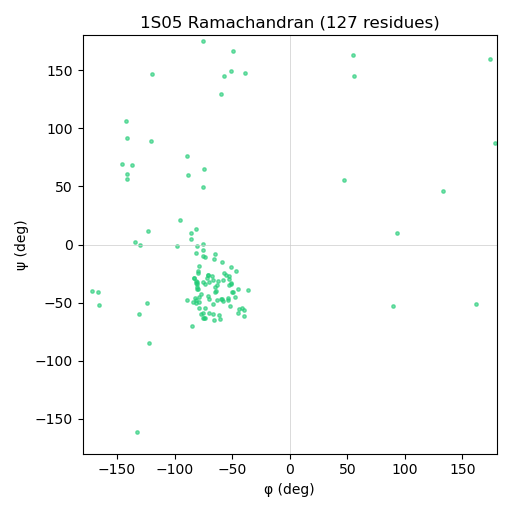G A O 1
ATOM 1130 N N . ALA A 1 80 ? -9.206 -2.207 15.164 1.00 0.00 80 ALA A N 1
ATOM 1131 C CA . ALA A 1 80 ? -8.558 -1.198 15.985 1.00 0.00 80 ALA A CA 1
ATOM 1132 C C . ALA A 1 80 ? -7.066 -1.151 15.645 1.00 0.00 80 ALA A C 1
ATOM 1133 O O . ALA A 1 80 ? -6.575 -0.148 15.131 1.00 0.00 80 ALA A O 1
ATOM 1140 N N . LYS A 1 81 ? -6.389 -2.249 15.949 1.00 0.00 81 LYS A N 1
ATOM 1141 C CA . LYS A 1 81 ? -4.964 -2.345 15.682 1.00 0.00 81 LYS A CA 1
ATOM 1142 C C . LYS A 1 81 ? -4.712 -2.122 14.189 1.00 0.00 81 LYS A C 1
ATOM 1143 O O . LYS A 1 81 ? -3.663 -1.609 13.804 1.00 0.00 81 LYS A O 1
ATOM 1158 N N . PHE A 1 82 ? -5.692 -2.517 13.391 1.00 0.00 82 PHE A N 1
ATOM 1159 C CA . PHE A 1 82 ? -5.591 -2.367 11.950 1.00 0.00 82 PHE A CA 1
ATOM 1160 C C . PHE A 1 82 ? -5.408 -0.897 11.563 1.00 0.00 82 PHE A C 1
ATOM 1161 O O . PHE A 1 82 ? -4.542 -0.567 10.755 1.00 0.00 82 PHE A O 1
ATOM 1177 N N . ASP A 1 83 ? -6.238 -0.054 12.160 1.00 0.00 83 ASP A N 1
ATOM 1178 C CA . ASP A 1 83 ? -6.179 1.372 11.889 1.00 0.00 83 ASP A CA 1
ATOM 1179 C C . ASP A 1 83 ? -4.863 1.936 12.430 1.00 0.00 83 ASP A C 1
ATOM 1180 O O . ASP A 1 83 ? -4.059 2.479 11.673 1.00 0.00 83 ASP A O 1
ATOM 1188 N N . THR A 1 84 ? -4.683 1.788 13.733 1.00 0.00 84 THR A N 1
ATOM 1189 C CA . THR A 1 84 ? -3.479 2.275 14.384 1.00 0.00 84 THR A CA 1
ATOM 1190 C C . THR A 1 84 ? -2.239 1.857 13.591 1.00 0.00 84 THR A C 1
ATOM 1191 O O . THR A 1 84 ? -1.185 2.479 13.708 1.00 0.00 84 THR A O 1
ATOM 1202 N N . GLU A 1 85 ? -2.408 0.806 12.802 1.00 0.00 85 GLU A N 1
ATOM 1203 C CA . GLU A 1 85 ? -1.314 0.297 11.991 1.00 0.00 85 GLU A CA 1
ATOM 1204 C C . GLU A 1 85 ? -1.138 1.158 10.738 1.00 0.00 85 GLU A C 1
ATOM 1205 O O . GLU A 1 85 ? -0.027 1.580 10.421 1.00 0.00 85 GLU A O 1
ATOM 1215 N N . ILE A 1 86 ? -2.252 1.394 10.059 1.00 0.00 86 ILE A N 1
ATOM 1216 C CA . ILE A 1 86 ? -2.234 2.198 8.849 1.00 0.00 86 ILE A CA 1
ATOM 1217 C C . ILE A 1 86 ? -2.235 3.680 9.226 1.00 0.00 86 ILE A C 1
ATOM 1218 O O . ILE A 1 86 ? -2.086 4.545 8.363 1.00 0.00 86 ILE A O 1
ATOM 1233 N N . ALA A 1 87 ? -2.406 3.930 10.515 1.00 0.00 87 ALA A N 1
ATOM 1234 C CA . ALA A 1 87 ? -2.430 5.293 11.017 1.00 0.00 87 ALA A CA 1
ATOM 1235 C C . ALA A 1 87 ? -1.009 5.861 11.004 1.00 0.00 87 ALA A C 1
ATOM 1236 O O . ALA A 1 87 ? -0.766 6.919 10.426 1.00 0.00 87 ALA A O 1
ATOM 1243 N N . ASP A 1 88 ? -0.110 5.133 11.649 1.00 0.00 88 ASP A N 1
ATOM 1244 C CA . ASP A 1 88 ? 1.280 5.552 11.718 1.00 0.00 88 ASP A CA 1
ATOM 1245 C C . ASP A 1 88 ? 1.873 5.573 10.308 1.00 0.00 88 ASP A C 1
ATOM 1246 O O . ASP A 1 88 ? 2.704 6.424 9.993 1.00 0.00 88 ASP A O 1
ATOM 1254 N N . PHE A 1 89 ? 1.425 4.627 9.497 1.00 0.00 89 PHE A N 1
ATOM 1255 C CA . PHE A 1 89 ? 1.901 4.526 8.129 1.00 0.00 89 PHE A CA 1
ATOM 1256 C C . PHE A 1 89 ? 1.788 5.871 7.409 1.00 0.00 89 PHE A C 1
ATOM 1257 O O . PHE A 1 89 ? 2.622 6.200 6.567 1.00 0.00 89 PHE A O 1
ATOM 1273 N N . ALA A 1 90 ? 0.749 6.612 7.766 1.00 0.00 90 ALA A N 1
ATOM 1274 C CA . ALA A 1 90 ? 0.517 7.914 7.164 1.00 0.00 90 ALA A CA 1
ATOM 1275 C C . ALA A 1 90 ? 1.430 8.947 7.827 1.00 0.00 90 ALA A C 1
ATOM 1276 O O . ALA A 1 90 ? 1.743 9.977 7.230 1.00 0.00 90 ALA A O 1
ATOM 1283 N N . LYS A 1 91 ? 1.830 8.637 9.051 1.00 0.00 91 LYS A N 1
ATOM 1284 C CA . LYS A 1 91 ? 2.701 9.527 9.800 1.00 0.00 91 LYS A CA 1
ATOM 1285 C C . LYS A 1 91 ? 4.145 9.329 9.336 1.00 0.00 91 LYS A C 1
ATOM 1286 O O . LYS A 1 91 ? 4.937 10.271 9.342 1.00 0.00 91 LYS A O 1
ATOM 1301 N N . ALA A 1 92 ? 4.446 8.099 8.948 1.00 0.00 92 ALA A N 1
ATOM 1302 C CA . ALA A 1 92 ? 5.781 7.766 8.481 1.00 0.00 92 ALA A CA 1
ATOM 1303 C C . ALA A 1 92 ? 6.081 8.551 7.202 1.00 0.00 92 ALA A C 1
ATOM 1304 O O . ALA A 1 92 ? 7.196 9.032 7.011 1.00 0.00 92 ALA A O 1
ATOM 1311 N N . VAL A 1 93 ? 5.064 8.654 6.359 1.00 0.00 93 VAL A N 1
ATOM 1312 C CA . VAL A 1 93 ? 5.205 9.372 5.103 1.00 0.00 93 VAL A CA 1
ATOM 1313 C C . VAL A 1 93 ? 5.312 10.871 5.386 1.00 0.00 93 VAL A C 1
ATOM 1314 O O . VAL A 1 93 ? 6.152 11.557 4.807 1.00 0.00 93 VAL A O 1
ATOM 1327 N N . ASP A 1 94 ? 4.449 11.336 6.278 1.00 0.00 94 ASP A N 1
ATOM 1328 C CA . ASP A 1 94 ? 4.436 12.741 6.645 1.00 0.00 94 ASP A CA 1
ATOM 1329 C C . ASP A 1 94 ? 5.858 13.185 6.995 1.00 0.00 94 ASP A C 1
ATOM 1330 O O . ASP A 1 94 ? 6.278 14.282 6.630 1.00 0.00 94 ASP A O 1
ATOM 1338 N N . GLY A 1 95 ? 6.559 12.310 7.701 1.00 0.00 95 GLY A N 1
ATOM 1339 C CA . GLY A 1 95 ? 7.924 12.598 8.105 1.00 0.00 95 GLY A CA 1
ATOM 1340 C C . GLY A 1 95 ? 8.902 12.340 6.957 1.00 0.00 95 GLY A C 1
ATOM 1341 O O . GLY A 1 95 ? 9.906 13.039 6.823 1.00 0.00 95 GLY A O 1
ATOM 1345 N N . ALA A 1 96 ? 8.577 11.333 6.160 1.00 0.00 96 ALA A N 1
ATOM 1346 C CA . ALA A 1 96 ? 9.414 10.974 5.029 1.00 0.00 96 ALA A CA 1
ATOM 1347 C C . ALA A 1 96 ? 9.477 12.150 4.053 1.00 0.00 96 ALA A C 1
ATOM 1348 O O . ALA A 1 96 ? 10.484 12.344 3.372 1.00 0.00 96 ALA A O 1
ATOM 1355 N N . LYS A 1 97 ? 8.390 12.908 4.015 1.00 0.00 97 LYS A N 1
ATOM 1356 C CA . LYS A 1 97 ? 8.309 14.060 3.135 1.00 0.00 97 LYS A CA 1
ATOM 1357 C C . LYS A 1 97 ? 9.533 14.951 3.356 1.00 0.00 97 LYS A C 1
ATOM 1358 O O . LYS A 1 97 ? 10.232 15.298 2.405 1.00 0.00 97 LYS A O 1
ATOM 1373 N N . GLY A 1 98 ? 9.754 15.297 4.615 1.00 0.00 98 GLY A N 1
ATOM 1374 C CA . GLY A 1 98 ? 10.881 16.142 4.973 1.00 0.00 98 GLY A CA 1
ATOM 1375 C C . GLY A 1 98 ? 12.177 15.331 5.032 1.00 0.00 98 GLY A C 1
ATOM 1376 O O . GLY A 1 98 ? 13.235 15.813 4.631 1.00 0.00 98 GLY A O 1
ATOM 1380 N N . LYS A 1 99 ? 12.052 14.112 5.537 1.00 0.00 99 LYS A N 1
ATOM 1381 C CA . LYS A 1 99 ? 13.201 13.229 5.653 1.00 0.00 99 LYS A CA 1
ATOM 1382 C C . LYS A 1 99 ? 13.777 12.963 4.262 1.00 0.00 99 LYS A C 1
ATOM 1383 O O . LYS A 1 99 ? 14.910 13.346 3.972 1.00 0.00 99 LYS A O 1
ATOM 1398 N N . ILE A 1 100 ? 12.973 12.308 3.438 1.00 0.00 100 ILE A N 1
ATOM 1399 C CA . ILE A 1 100 ? 13.389 11.986 2.084 1.00 0.00 100 ILE A CA 1
ATOM 1400 C C . ILE A 1 100 ? 14.174 13.164 1.503 1.00 0.00 100 ILE A C 1
ATOM 1401 O O . ILE A 1 100 ? 13.897 14.318 1.824 1.00 0.00 100 ILE A O 1
ATOM 1416 N N . LYS A 1 101 ? 15.138 12.831 0.657 1.00 0.00 101 LYS A N 1
ATOM 1417 C CA . LYS A 1 101 ? 15.966 13.847 0.028 1.00 0.00 101 LYS A CA 1
ATOM 1418 C C . LYS A 1 101 ? 16.839 13.195 -1.045 1.00 0.00 101 LYS A C 1
ATOM 1419 O O . LYS A 1 101 ? 17.031 13.759 -2.121 1.00 0.00 101 LYS A O 1
ATOM 1434 N N . ASP A 1 102 ? 17.344 12.015 -0.716 1.00 0.00 102 ASP A N 1
ATOM 1435 C CA . ASP A 1 102 ? 18.193 11.280 -1.638 1.00 0.00 102 ASP A CA 1
ATOM 1436 C C . ASP A 1 102 ? 17.719 9.827 -1.712 1.00 0.00 102 ASP A C 1
ATOM 1437 O O . ASP A 1 102 ? 16.591 9.517 -1.332 1.00 0.00 102 ASP A O 1
ATOM 1445 N N . VAL A 1 103 ? 18.606 8.973 -2.203 1.00 0.00 103 VAL A N 1
ATOM 1446 C CA . VAL A 1 103 ? 18.293 7.560 -2.331 1.00 0.00 103 VAL A CA 1
ATOM 1447 C C . VAL A 1 103 ? 18.673 6.839 -1.037 1.00 0.00 103 VAL A C 1
ATOM 1448 O O . VAL A 1 103 ? 17.886 6.059 -0.502 1.00 0.00 103 VAL A O 1
ATOM 1461 N N . ASP A 1 104 ? 19.879 7.126 -0.568 1.00 0.00 104 ASP A N 1
ATOM 1462 C CA . ASP A 1 104 ? 20.372 6.514 0.653 1.00 0.00 104 ASP A CA 1
ATOM 1463 C C . ASP A 1 104 ? 19.353 6.731 1.774 1.00 0.00 104 ASP A C 1
ATOM 1464 O O . ASP A 1 104 ? 19.246 5.913 2.687 1.00 0.00 104 ASP A O 1
ATOM 14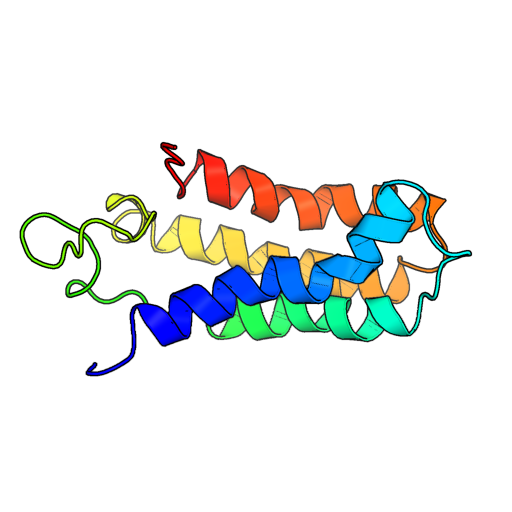72 N N . THR A 1 105 ? 18.631 7.836 1.668 1.00 0.00 105 THR A N 1
ATOM 1473 C CA . THR A 1 105 ? 17.625 8.171 2.661 1.00 0.00 105 THR A CA 1
ATOM 1474 C C . THR A 1 105 ? 16.337 7.387 2.401 1.00 0.00 105 THR A C 1
ATOM 1475 O O . THR A 1 105 ? 15.658 6.972 3.339 1.00 0.00 105 THR A O 1
ATOM 1486 N N . LEU A 1 106 ? 16.039 7.210 1.122 1.00 0.00 106 LEU A N 1
ATOM 1487 C CA . LEU A 1 106 ? 14.844 6.483 0.727 1.00 0.00 106 LEU A CA 1
ATOM 1488 C C . LEU A 1 106 ? 14.761 5.176 1.519 1.00 0.00 106 LEU A C 1
ATOM 1489 O O . LEU A 1 106 ? 13.699 4.822 2.029 1.00 0.00 106 LEU A O 1
ATOM 1504 N N . LYS A 1 107 ? 15.895 4.495 1.597 1.00 0.00 107 LYS A N 1
ATOM 1505 C CA . LYS A 1 107 ? 15.963 3.236 2.319 1.00 0.00 107 LYS A CA 1
ATOM 1506 C C . LYS A 1 107 ? 15.779 3.500 3.814 1.00 0.00 107 LYS A C 1
ATOM 1507 O O . LYS A 1 107 ? 15.317 2.629 4.550 1.00 0.00 107 LYS A O 1
ATOM 1522 N N . ALA A 1 108 ? 16.149 4.706 4.221 1.00 0.00 108 ALA A N 1
ATOM 1523 C CA . ALA A 1 108 ? 16.030 5.096 5.615 1.00 0.00 108 ALA A CA 1
ATOM 1524 C C . ALA A 1 108 ? 14.569 5.428 5.925 1.00 0.00 108 ALA A C 1
ATOM 1525 O O . ALA A 1 108 ? 14.051 5.046 6.973 1.00 0.00 108 ALA A O 1
ATOM 1532 N N . ALA A 1 109 ? 13.945 6.133 4.993 1.00 0.00 109 ALA A N 1
ATOM 1533 C CA . ALA A 1 109 ? 12.554 6.521 5.153 1.00 0.00 109 ALA A CA 1
ATOM 1534 C C . ALA A 1 109 ? 11.656 5.327 4.825 1.00 0.00 109 ALA A C 1
ATOM 1535 O O . ALA A 1 109 ? 10.486 5.304 5.202 1.00 0.00 109 ALA A O 1
ATOM 1542 N N . MET A 1 110 ? 12.238 4.364 4.126 1.00 0.00 110 MET A N 1
ATOM 1543 C CA . MET A 1 110 ? 11.505 3.170 3.742 1.00 0.00 110 MET A CA 1
ATOM 1544 C C . MET A 1 110 ? 11.545 2.120 4.854 1.00 0.00 110 MET A C 1
ATOM 1545 O O . MET A 1 110 ? 11.060 1.004 4.678 1.00 0.00 110 MET A O 1
ATOM 1557 N N . GLN A 1 111 ? 12.129 2.516 5.976 1.00 0.00 111 GLN A N 1
ATOM 1558 C CA . GLN A 1 111 ? 12.240 1.622 7.117 1.00 0.00 111 GLN A CA 1
ATOM 1559 C C . GLN A 1 111 ? 10.912 1.560 7.873 1.00 0.00 111 GLN A C 1
ATOM 1560 O O . GLN A 1 111 ? 10.364 0.479 8.085 1.00 0.00 111 GLN A O 1
ATOM 1572 N N . PRO A 1 112 ? 10.418 2.763 8.269 1.00 0.00 112 PRO A N 1
ATOM 1573 C CA . PRO A 1 112 ? 9.164 2.856 8.997 1.00 0.00 112 PRO A CA 1
ATOM 1574 C C . PRO A 1 112 ? 7.971 2.635 8.064 1.00 0.00 112 PRO A C 1
ATOM 1575 O O . PRO A 1 112 ? 7.178 1.718 8.271 1.00 0.00 112 PRO A O 1
ATOM 1583 N N . ILE A 1 113 ? 7.883 3.491 7.056 1.00 0.00 113 ILE A N 1
ATOM 1584 C CA . ILE A 1 113 ? 6.800 3.401 6.091 1.00 0.00 113 ILE A CA 1
ATOM 1585 C C . ILE A 1 113 ? 6.740 1.979 5.530 1.00 0.00 113 ILE A C 1
ATOM 1586 O O . ILE A 1 113 ? 5.660 1.469 5.237 1.00 0.00 113 ILE A O 1
ATOM 1601 N N . GLY A 1 114 ? 7.914 1.379 5.398 1.00 0.00 114 GLY A N 1
ATOM 1602 C CA . GLY A 1 114 ? 8.007 0.025 4.878 1.00 0.00 114 GLY A CA 1
ATOM 1603 C C . GLY A 1 114 ? 7.573 -0.999 5.930 1.00 0.00 114 GLY A C 1
ATOM 1604 O O . GLY A 1 114 ? 7.411 -2.178 5.624 1.00 0.00 114 GLY A O 1
ATOM 1608 N N . LYS A 1 115 ? 7.397 -0.508 7.149 1.00 0.00 115 LYS A N 1
ATOM 1609 C CA . LYS A 1 115 ? 6.985 -1.365 8.247 1.00 0.00 115 LYS A CA 1
ATOM 1610 C C . LYS A 1 115 ? 5.533 -1.798 8.033 1.00 0.00 115 LYS A C 1
ATOM 1611 O O . LYS A 1 115 ? 5.243 -2.991 7.950 1.00 0.00 115 LYS A O 1
ATOM 1626 N N . ALA A 1 116 ? 4.659 -0.807 7.949 1.00 0.00 116 ALA A N 1
ATOM 1627 C CA . ALA A 1 116 ? 3.245 -1.070 7.746 1.00 0.00 116 ALA A CA 1
ATOM 1628 C C . ALA A 1 116 ? 3.043 -1.718 6.375 1.00 0.00 116 ALA A C 1
ATOM 1629 O O . ALA A 1 116 ? 1.945 -2.169 6.053 1.00 0.00 116 ALA A O 1
ATOM 1636 N N . CYS A 1 117 ? 4.119 -1.744 5.604 1.00 0.00 117 CYS A N 1
ATOM 1637 C CA . CYS A 1 117 ? 4.075 -2.329 4.275 1.00 0.00 117 CYS A CA 1
ATOM 1638 C C . CYS A 1 117 ? 4.032 -3.852 4.421 1.00 0.00 117 CYS A C 1
ATOM 1639 O O . CYS A 1 117 ? 3.055 -4.490 4.032 1.00 0.00 117 CYS A O 1
ATOM 1645 N N . GLY A 1 118 ? 5.103 -4.390 4.985 1.00 0.00 118 GLY A N 1
ATOM 1646 C CA . GLY A 1 118 ? 5.200 -5.825 5.188 1.00 0.00 118 GLY A CA 1
ATOM 1647 C C . GLY A 1 118 ? 4.474 -6.249 6.467 1.00 0.00 118 GLY A C 1
ATOM 1648 O O . GLY A 1 118 ? 3.989 -7.375 6.565 1.00 0.00 118 GLY A O 1
ATOM 1652 N N . ASN A 1 119 ? 4.423 -5.324 7.414 1.00 0.00 119 ASN A N 1
ATOM 1653 C CA . ASN A 1 119 ? 3.764 -5.587 8.682 1.00 0.00 119 ASN A CA 1
ATOM 1654 C C . ASN A 1 119 ? 2.262 -5.760 8.445 1.00 0.00 119 ASN A C 1
ATOM 1655 O O . ASN A 1 119 ? 1.668 -6.740 8.891 1.00 0.00 119 ASN A O 1
ATOM 1665 N N . CYS A 1 120 ? 1.691 -4.791 7.744 1.00 0.00 120 CYS A N 1
ATOM 1666 C CA . CYS A 1 120 ? 0.270 -4.824 7.442 1.00 0.00 120 CYS A CA 1
ATOM 1667 C C . CYS A 1 120 ? 0.003 -6.007 6.511 1.00 0.00 120 CYS A C 1
ATOM 1668 O O . CYS A 1 120 ? -1.147 -6.384 6.294 1.00 0.00 120 CYS A O 1
ATOM 1674 N N . HIS A 1 121 ? 1.086 -6.560 5.984 1.00 0.00 121 HIS A N 1
ATOM 1675 C CA . HIS A 1 121 ? 0.983 -7.694 5.081 1.00 0.00 121 HIS A CA 1
ATOM 1676 C C . HIS A 1 121 ? 0.915 -8.991 5.890 1.00 0.00 121 HIS A C 1
ATOM 1677 O O . HIS A 1 121 ? -0.127 -9.642 5.939 1.00 0.00 121 HIS A O 1
ATOM 1690 N N . GLU A 1 122 ? 2.039 -9.326 6.505 1.00 0.00 122 GLU A N 1
ATOM 1691 C CA . GLU A 1 122 ? 2.120 -10.534 7.310 1.00 0.00 122 GLU A CA 1
ATOM 1692 C C . GLU A 1 122 ? 1.025 -10.534 8.379 1.00 0.00 122 GLU A C 1
ATOM 1693 O O . GLU A 1 122 ? 0.593 -11.594 8.829 1.00 0.00 122 GLU A O 1
ATOM 1703 N N . ASN A 1 123 ? 0.607 -9.333 8.752 1.00 0.00 123 ASN A N 1
ATOM 1704 C CA . ASN A 1 123 ? -0.429 -9.183 9.759 1.00 0.00 123 ASN A CA 1
ATOM 1705 C C . ASN A 1 123 ? -1.801 -9.360 9.104 1.00 0.00 123 ASN A C 1
ATOM 1706 O O . ASN A 1 123 ? -2.652 -10.079 9.625 1.00 0.00 123 ASN A O 1
ATOM 1716 N N . PHE A 1 124 ? -1.971 -8.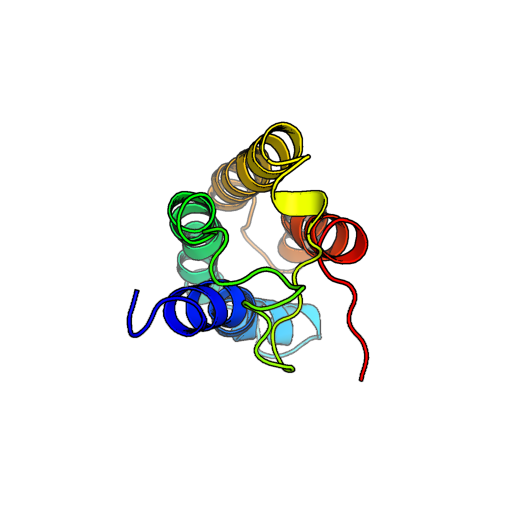695 7.971 1.00 0.00 124 PHE A N 1
ATOM 1717 C CA . PHE A 1 124 ? -3.224 -8.771 7.239 1.00 0.00 124 PHE A CA 1
ATOM 1718 C C . PHE A 1 124 ? -2.974 -8.912 5.736 1.00 0.00 124 PHE A C 1
ATOM 1719 O O . PHE A 1 124 ? -3.261 -7.996 4.967 1.00 0.00 124 PHE A O 1
ATOM 1735 N N . ARG A 1 125 ? -2.440 -10.067 5.363 1.00 0.00 125 ARG A N 1
ATOM 1736 C CA . ARG A 1 125 ? -2.148 -10.338 3.966 1.00 0.00 125 ARG A CA 1
ATOM 1737 C C . ARG A 1 125 ? -1.493 -11.713 3.820 1.00 0.00 125 ARG A C 1
ATOM 1738 O O . ARG A 1 125 ? -0.268 -11.824 3.820 1.00 0.00 125 ARG A O 1
ATOM 1756 N N . ASP A 1 126 ? -2.338 -12.727 3.698 1.00 0.00 126 ASP A N 1
ATOM 1757 C CA . ASP A 1 126 ? -1.856 -14.089 3.551 1.00 0.00 126 ASP A CA 1
ATOM 1758 C C . ASP A 1 126 ? -1.661 -14.399 2.065 1.00 0.00 126 ASP A C 1
ATOM 1759 O O . ASP A 1 126 ? -2.473 -15.099 1.461 1.00 0.00 126 ASP A O 1
ATOM 1767 N N . LYS A 1 127 ? -0.580 -13.862 1.519 1.00 0.00 127 LYS A N 1
ATOM 1768 C CA . LYS A 1 127 ? -0.268 -14.073 0.115 1.00 0.00 127 LYS A CA 1
ATOM 1769 C C . LYS A 1 127 ? -0.103 -15.571 -0.147 1.00 0.00 127 LYS A C 1
ATOM 1770 O O . LYS A 1 127 ? 0.635 -16.252 0.562 1.00 0.00 127 LYS A O 1
ATOM 1785 N N . GLU A 1 128 ? -0.805 -16.041 -1.169 1.00 0.00 128 GLU A N 1
ATOM 1786 C CA . GLU A 1 128 ? -0.746 -17.446 -1.533 1.00 0.00 128 GLU A CA 1
ATOM 1787 C C . GLU A 1 128 ? -0.768 -17.601 -3.056 1.00 0.00 128 GLU A C 1
ATOM 1788 O O . GLU A 1 128 ? -1.837 -17.682 -3.659 1.00 0.00 128 GLU A O 1
ATOM 1798 N N . GLY A 1 129 ? 0.425 -17.637 -3.632 1.00 0.00 129 GLY A N 1
ATOM 1799 C CA . GLY A 1 129 ? 0.556 -17.781 -5.072 1.00 0.00 129 GLY A CA 1
ATOM 1800 C C . GLY A 1 129 ? 2.014 -18.026 -5.467 1.00 0.00 129 GLY A C 1
ATOM 1801 O O . GLY A 1 129 ? 2.924 -17.795 -4.673 1.00 0.00 12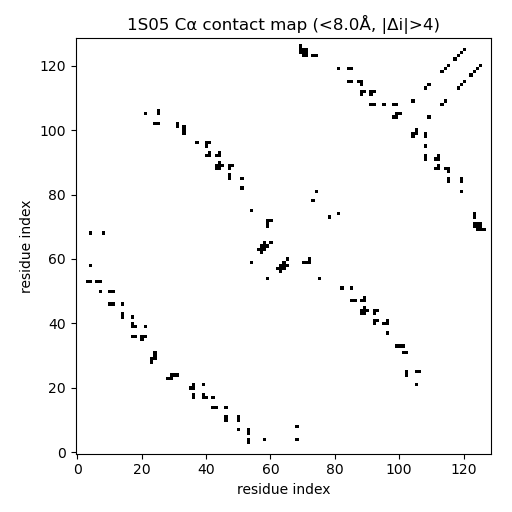9 GLY A O 1
#

Secondary structure (DSSP, 8-state):
-TT-HHHHHHHHHHHHHHHHHHHHHHHT-TT--SHHHHHHHHHHHHGGGSTTTS--TTSSSSSS--SS----THHHHTHHHHHHHHHHHHHHHHHHHHH--SHHHHHHHTTTTTHHHHHHHHHS-----